Protein AF-A0A1Z5LA88-F1 (afdb_monomer)

Organism: Ornithodoros moubata (NCBI:txid6938)

Solvent-accessible surface area (backbone atoms only — not comparable to full-atom values): 4994 Å² total; per-residue (Å²): 139,87,78,92,82,78,88,87,63,88,58,60,42,82,41,81,78,55,99,91,43,72,46,80,30,41,61,67,58,46,52,51,51,51,52,51,52,50,51,52,53,50,55,52,50,54,53,51,51,51,54,51,52,54,52,51,56,51,50,53,53,52,50,52,56,48,52,52,51,52,53,55,49,55,56,59,63,66,69,73,82,123

pLDDT: mean 92.6, std 12.38, range [42.22, 98.62]

InterPro domains:
  IPR004127 Prefoldin alpha-like [PF02996] (1-71)
  IPR004127 Prefoldin alpha-like [TIGR00293] (1-71)
  IPR009053 Prefoldin [G3DSA:1.10.287.370] (1-79)
  IPR011599 Prefoldin alpha subunit, archaea-type [PTHR12674] (1-77)

Nearest PDB structures (foldseek):
  6nr8-assembly1_5  TM=8.871E-01  e=1.486E-03  Homo sapiens
  2zdi-assembly1_C-2  TM=6.965E-01  e=4.379E-01  Pyrococcus horikoshii
  1fxk-assembly1_C-2  TM=5.496E-01  e=7.940E-01  Methanothermobacter thermautotrophicus
  6nrb-assembly1_3  TM=8.392E-01  e=2.443E+00  Homo sapiens
  6nr8-assembly1_3  TM=6.763E-01  e=7.037E+00  Homo sapiens

Structure (mmCIF, N/CA/C/O backbone):
data_AF-A0A1Z5LA88-F1
#
_entry.id   AF-A0A1Z5LA88-F1
#
loop_
_atom_site.group_PDB
_atom_site.id
_atom_site.type_symbol
_atom_site.label_atom_id
_atom_site.label_alt_id
_atom_site.label_comp_id
_atom_site.label_asym_id
_atom_site.label_entity_id
_atom_site.label_seq_id
_atom_site.pdbx_PDB_ins_code
_atom_site.Cartn_x
_atom_site.Cartn_y
_atom_site.Cartn_z
_atom_site.occupancy
_atom_site.B_iso_or_equiv
_atom_site.auth_seq_id
_atom_site.auth_comp_id
_atom_site.auth_asym_id
_atom_site.auth_atom_id
_atom_site.pdbx_PDB_model_num
ATOM 1 N N . MET A 1 1 ? 28.729 -6.900 -1.979 1.00 82.44 1 MET A N 1
ATOM 2 C CA . MET A 1 1 ? 29.720 -6.960 -3.077 1.00 82.44 1 MET A CA 1
ATOM 3 C C . MET A 1 1 ? 29.066 -6.340 -4.305 1.00 82.44 1 MET A C 1
ATOM 5 O O . MET A 1 1 ? 27.912 -6.664 -4.548 1.00 82.44 1 MET A O 1
ATOM 9 N N . TYR A 1 2 ? 29.739 -5.429 -5.013 1.00 93.75 2 TYR A N 1
ATOM 10 C CA . TYR A 1 2 ? 29.215 -4.769 -6.220 1.00 93.75 2 TYR A CA 1
ATOM 11 C C . TYR A 1 2 ? 30.050 -5.167 -7.437 1.00 93.75 2 TYR A C 1
ATOM 13 O O . TYR A 1 2 ? 31.258 -5.360 -7.304 1.00 93.75 2 TYR A O 1
ATOM 21 N N . VAL A 1 3 ? 29.414 -5.268 -8.605 1.00 95.06 3 VAL A N 1
ATOM 22 C CA . VAL A 1 3 ? 30.076 -5.584 -9.878 1.00 95.06 3 VAL A CA 1
ATOM 23 C C . VAL A 1 3 ? 29.929 -4.382 -10.816 1.00 95.06 3 VAL A C 1
ATOM 25 O O . VAL A 1 3 ? 28.807 -3.903 -10.993 1.00 95.06 3 VAL A O 1
ATOM 28 N N . PRO A 1 4 ? 31.023 -3.862 -11.402 1.00 95.44 4 PRO A N 1
ATOM 29 C CA . PRO A 1 4 ? 30.940 -2.773 -12.366 1.00 95.44 4 PRO A CA 1
ATOM 30 C C . PRO A 1 4 ? 30.251 -3.236 -13.657 1.00 95.44 4 PRO A C 1
ATOM 32 O O . PRO A 1 4 ? 30.477 -4.343 -14.138 1.00 95.44 4 PRO A O 1
ATOM 35 N N . GLY A 1 5 ? 29.440 -2.359 -14.244 1.00 94.56 5 GLY A N 1
ATOM 36 C CA . GLY A 1 5 ? 28.707 -2.619 -15.480 1.00 94.56 5 GLY A CA 1
ATOM 37 C C . GLY A 1 5 ? 28.409 -1.329 -16.238 1.00 94.56 5 GLY A C 1
ATOM 38 O O . GLY A 1 5 ? 28.646 -0.230 -15.735 1.00 94.56 5 GLY A O 1
ATOM 39 N N . ARG A 1 6 ? 27.903 -1.463 -17.466 1.00 94.69 6 ARG A N 1
ATOM 40 C CA . ARG A 1 6 ? 27.465 -0.340 -18.306 1.00 94.69 6 ARG A CA 1
ATOM 41 C C . ARG A 1 6 ? 25.996 -0.517 -18.666 1.00 94.69 6 ARG A C 1
ATOM 43 O O . ARG A 1 6 ? 25.561 -1.634 -18.929 1.00 94.69 6 ARG A O 1
ATOM 50 N N . LEU A 1 7 ? 25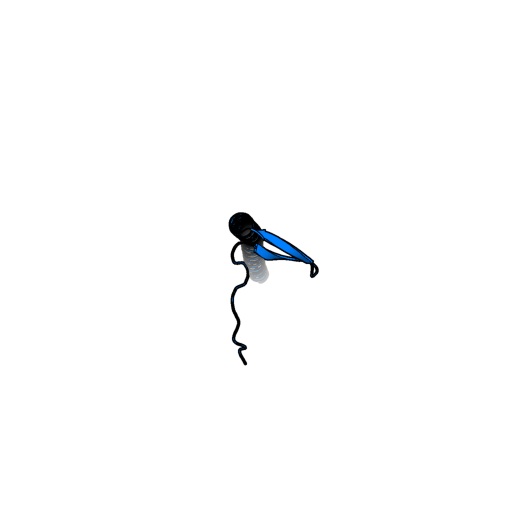.253 0.585 -18.683 1.00 92.38 7 LEU A N 1
ATOM 51 C CA . LEU A 1 7 ? 23.868 0.591 -19.147 1.00 92.38 7 LEU A CA 1
ATOM 52 C C . LEU A 1 7 ? 23.850 0.391 -20.667 1.00 92.38 7 LEU A C 1
ATOM 54 O O . LEU A 1 7 ? 24.558 1.099 -21.380 1.00 92.38 7 LEU A O 1
ATOM 58 N N . VAL A 1 8 ? 23.066 -0.582 -21.135 1.00 92.25 8 VAL A N 1
ATOM 59 C CA . VAL A 1 8 ? 22.947 -0.922 -22.565 1.00 92.25 8 VAL A CA 1
ATOM 60 C C . VAL A 1 8 ? 21.792 -0.158 -23.209 1.00 92.25 8 VAL A C 1
ATOM 62 O O . VAL A 1 8 ? 21.985 0.485 -24.234 1.00 92.25 8 VAL A O 1
ATOM 65 N N . ASP A 1 9 ? 20.615 -0.171 -22.581 1.00 92.50 9 ASP A N 1
ATOM 66 C CA . ASP A 1 9 ? 19.451 0.603 -23.009 1.00 92.50 9 ASP A CA 1
ATOM 67 C C . ASP A 1 9 ? 18.750 1.193 -21.782 1.00 92.50 9 ASP A C 1
ATOM 69 O O . ASP A 1 9 ? 18.386 0.477 -20.853 1.00 92.50 9 ASP A O 1
ATOM 73 N N . ILE A 1 10 ? 1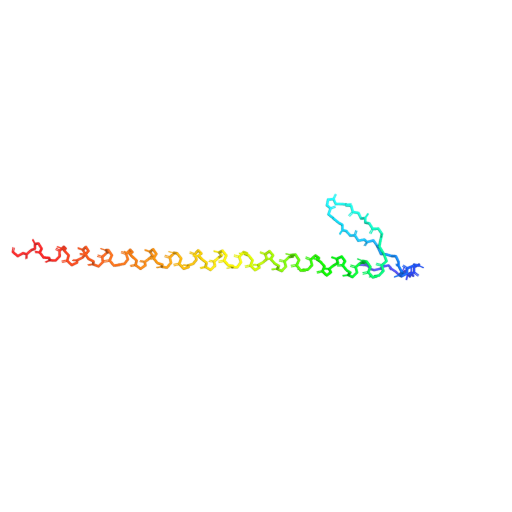8.598 2.517 -21.766 1.00 92.19 10 ILE A N 1
ATOM 74 C CA . ILE A 1 10 ? 17.928 3.249 -20.683 1.00 92.19 10 ILE A CA 1
ATOM 75 C C . ILE A 1 10 ? 16.445 3.499 -20.973 1.00 92.19 10 ILE A C 1
ATOM 77 O O . ILE A 1 10 ? 15.714 3.950 -20.092 1.00 92.19 10 ILE A O 1
ATOM 81 N N . ASN A 1 11 ? 15.999 3.231 -22.201 1.00 95.00 11 ASN A N 1
ATOM 82 C CA . ASN A 1 11 ? 14.632 3.477 -22.639 1.00 95.00 11 ASN A CA 1
ATOM 83 C C . ASN A 1 11 ? 13.716 2.281 -22.397 1.00 95.00 11 ASN A C 1
ATOM 85 O O . ASN A 1 11 ? 12.505 2.452 -22.481 1.00 95.00 11 ASN A O 1
ATOM 89 N N . ARG A 1 12 ? 14.266 1.101 -22.095 1.00 95.06 12 ARG A N 1
ATOM 90 C CA . ARG A 1 12 ? 13.528 -0.138 -21.832 1.00 95.06 12 ARG A CA 1
ATOM 91 C C . ARG A 1 12 ? 13.785 -0.616 -20.410 1.00 95.06 12 ARG A C 1
ATOM 93 O O . ARG A 1 12 ? 14.925 -0.793 -19.997 1.00 95.06 12 ARG A O 1
ATOM 100 N N . LEU A 1 13 ? 12.712 -0.804 -19.651 1.00 95.25 13 LEU A N 1
ATOM 101 C CA . LEU A 1 13 ? 12.752 -1.204 -18.251 1.00 95.25 13 LEU A CA 1
ATOM 102 C C . LEU A 1 13 ? 11.913 -2.461 -18.056 1.00 95.25 13 LEU A C 1
ATOM 104 O O . LEU A 1 13 ? 10.763 -2.514 -18.488 1.00 95.25 13 LEU A O 1
ATOM 108 N N . ALA A 1 14 ? 12.462 -3.444 -17.349 1.00 96.25 14 ALA A N 1
ATOM 109 C CA . ALA A 1 14 ? 11.689 -4.572 -16.851 1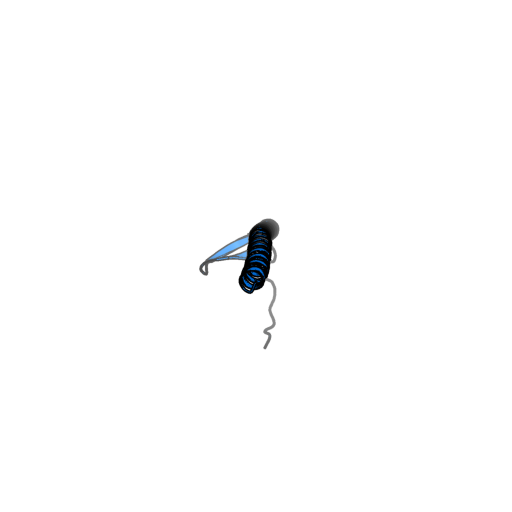.00 96.25 14 ALA A CA 1
ATOM 110 C C . ALA A 1 14 ? 10.887 -4.139 -15.614 1.00 96.25 14 ALA A C 1
ATOM 112 O O . ALA A 1 14 ? 11.449 -3.659 -14.629 1.00 96.25 14 ALA A O 1
ATOM 113 N N . VAL A 1 15 ? 9.569 -4.308 -15.665 1.00 97.06 15 VAL A N 1
ATOM 114 C CA . VAL A 1 15 ? 8.631 -3.955 -14.596 1.00 97.06 15 VAL A CA 1
ATOM 115 C C . VAL A 1 15 ? 7.968 -5.223 -14.073 1.00 97.06 15 VAL A C 1
ATOM 117 O O . VAL A 1 15 ? 7.383 -5.979 -14.846 1.00 97.06 15 VAL A O 1
ATOM 120 N N . ASP A 1 16 ? 8.041 -5.434 -12.761 1.00 96.88 16 ASP A N 1
ATOM 121 C CA . ASP A 1 16 ? 7.363 -6.531 -12.065 1.00 96.88 16 ASP A CA 1
ATOM 122 C C . ASP A 1 16 ? 5.848 -6.272 -11.987 1.00 96.88 16 ASP A C 1
ATOM 124 O O . ASP A 1 16 ? 5.397 -5.211 -11.527 1.00 96.88 16 ASP A O 1
ATOM 128 N N . ILE A 1 17 ? 5.063 -7.251 -12.438 1.00 95.44 17 ILE A N 1
ATOM 129 C CA . ILE A 1 17 ? 3.594 -7.219 -12.421 1.00 95.44 17 ILE A CA 1
ATOM 130 C C . ILE A 1 17 ? 2.961 -8.227 -11.455 1.00 95.44 17 ILE A C 1
ATOM 132 O O . ILE A 1 17 ? 1.736 -8.320 -11.382 1.00 95.44 17 ILE A O 1
ATOM 136 N N . GLY A 1 18 ? 3.774 -8.925 -10.665 1.00 93.25 18 GLY A N 1
ATOM 137 C CA . GLY A 1 18 ? 3.360 -9.909 -9.677 1.00 93.25 18 GLY A CA 1
ATOM 138 C C . GLY A 1 18 ? 3.494 -11.347 -10.169 1.00 93.25 18 GLY A C 1
ATOM 139 O O . GLY A 1 18 ? 3.737 -11.628 -11.343 1.00 93.25 18 GLY A O 1
ATOM 140 N N . THR A 1 19 ? 3.338 -12.295 -9.240 1.00 96.38 19 THR A N 1
ATOM 141 C CA . THR A 1 19 ? 3.439 -13.749 -9.495 1.00 96.38 19 THR A CA 1
ATOM 142 C C . THR A 1 19 ? 4.753 -14.197 -10.158 1.00 96.38 19 THR A C 1
ATOM 144 O O . THR A 1 19 ? 4.821 -15.282 -10.721 1.00 96.38 19 THR A O 1
ATOM 147 N N . GLY A 1 20 ? 5.806 -13.374 -10.079 1.00 96.19 20 GLY A N 1
ATOM 148 C CA . GLY A 1 20 ? 7.109 -13.640 -10.694 1.00 96.19 20 GLY A CA 1
ATOM 149 C C . GLY A 1 20 ? 7.219 -13.255 -12.174 1.00 96.19 20 GLY A C 1
ATOM 150 O O . GLY A 1 20 ? 8.200 -13.626 -12.813 1.00 96.19 20 GLY A O 1
ATOM 151 N N . TYR A 1 21 ? 6.245 -12.525 -12.731 1.00 97.44 21 TYR A N 1
ATOM 152 C CA . TYR A 1 21 ? 6.263 -12.092 -14.129 1.00 97.44 21 TYR A CA 1
ATOM 153 C C . TYR A 1 21 ? 6.758 -10.653 -14.286 1.00 97.44 21 TYR A C 1
ATOM 155 O O . TYR A 1 21 ? 6.408 -9.760 -13.511 1.00 97.44 21 TYR A O 1
ATOM 163 N N . TYR A 1 22 ? 7.516 -10.428 -15.360 1.00 97.56 22 TYR A N 1
ATOM 164 C CA . TYR A 1 22 ? 8.051 -9.127 -15.744 1.00 97.56 22 TYR A CA 1
ATOM 165 C C . TYR A 1 22 ? 7.591 -8.753 -17.150 1.00 97.56 22 TYR A C 1
ATOM 167 O O . TYR A 1 22 ? 7.499 -9.599 -18.039 1.00 97.56 22 TYR A O 1
ATOM 175 N N . ILE A 1 23 ? 7.336 -7.467 -17.357 1.00 96.50 23 ILE A N 1
ATOM 176 C CA . ILE A 1 23 ? 7.021 -6.872 -18.656 1.00 96.50 23 ILE A CA 1
ATOM 177 C C . ILE A 1 23 ? 8.027 -5.770 -18.954 1.00 96.50 23 ILE A C 1
ATOM 179 O O . ILE A 1 23 ? 8.324 -4.942 -18.097 1.00 96.50 23 ILE A O 1
ATOM 183 N N . GLU A 1 24 ? 8.507 -5.718 -20.190 1.00 97.06 24 GLU A N 1
ATOM 184 C CA . GLU A 1 24 ? 9.308 -4.596 -20.658 1.00 97.06 24 GLU A CA 1
ATOM 185 C C . GLU A 1 24 ? 8.413 -3.396 -21.002 1.00 97.06 24 GLU A C 1
ATOM 187 O O . GLU A 1 24 ? 7.435 -3.508 -21.749 1.00 97.06 24 GLU A O 1
ATOM 192 N N . LYS A 1 25 ? 8.738 -2.229 -20.447 1.00 96.56 25 LYS A N 1
ATOM 193 C CA . LYS A 1 25 ? 8.055 -0.958 -20.702 1.00 96.56 25 LYS A CA 1
ATOM 194 C C . LYS A 1 25 ? 9.056 0.140 -21.001 1.00 96.56 25 LYS A C 1
ATOM 196 O O . LYS A 1 25 ? 10.214 0.074 -20.602 1.00 96.56 25 LYS A O 1
ATOM 201 N N . ASP A 1 26 ? 8.585 1.173 -21.682 1.00 97.88 26 ASP A N 1
ATOM 202 C CA . ASP A 1 26 ? 9.349 2.402 -21.810 1.00 97.88 26 ASP A CA 1
ATOM 203 C C . ASP A 1 26 ? 9.349 3.205 -20.497 1.00 97.88 26 ASP A C 1
ATOM 205 O O . ASP A 1 26 ? 8.640 2.886 -19.533 1.00 97.88 26 ASP A O 1
ATOM 209 N N . ILE A 1 27 ? 10.148 4.273 -20.440 1.00 96.75 27 ILE A N 1
ATOM 210 C CA . ILE A 1 27 ? 10.234 5.141 -19.254 1.00 96.75 27 ILE A CA 1
ATOM 211 C C . ILE A 1 27 ? 8.854 5.709 -18.888 1.00 96.75 27 ILE A C 1
ATOM 213 O O . ILE A 1 27 ? 8.491 5.748 -17.708 1.00 96.75 27 ILE A O 1
ATOM 217 N N . SER A 1 28 ? 8.083 6.153 -19.884 1.00 97.56 28 SER A N 1
ATOM 218 C CA . SER A 1 28 ? 6.765 6.757 -19.669 1.00 97.56 28 SER A CA 1
ATOM 219 C C . SER A 1 28 ? 5.768 5.745 -19.099 1.00 97.56 28 SER A C 1
ATOM 221 O O . SER A 1 28 ? 5.185 5.978 -18.036 1.00 97.56 28 SER A O 1
ATOM 223 N N . GLY A 1 29 ? 5.642 4.577 -19.734 1.00 97.75 29 GLY A N 1
ATOM 224 C CA . GLY A 1 29 ? 4.765 3.497 -19.298 1.00 97.75 29 GLY A CA 1
ATOM 225 C C . GLY A 1 29 ? 5.160 2.913 -17.943 1.00 97.75 29 GLY A C 1
ATOM 226 O O . GLY A 1 29 ? 4.285 2.535 -17.163 1.00 97.75 29 GLY A O 1
ATOM 227 N N . SER A 1 30 ? 6.455 2.883 -17.618 1.00 97.19 30 SER A N 1
ATOM 228 C CA . SER A 1 30 ? 6.942 2.464 -16.296 1.00 97.19 30 SER A CA 1
ATOM 229 C C . SER A 1 30 ? 6.532 3.458 -15.209 1.00 97.19 30 SER A C 1
ATOM 231 O O . SER A 1 30 ? 5.992 3.063 -14.175 1.00 97.19 30 SER A O 1
ATOM 233 N N . LYS A 1 31 ? 6.716 4.764 -15.452 1.00 97.56 31 LYS A N 1
ATOM 234 C CA . LYS A 1 31 ? 6.275 5.819 -14.524 1.00 97.56 31 LYS A CA 1
ATOM 235 C C . LYS A 1 31 ? 4.768 5.766 -14.293 1.00 97.56 31 LYS A C 1
ATOM 237 O O . LYS A 1 31 ? 4.325 5.858 -13.152 1.00 97.56 31 LYS A O 1
ATOM 242 N N . ASP A 1 32 ? 3.991 5.623 -15.359 1.00 98.12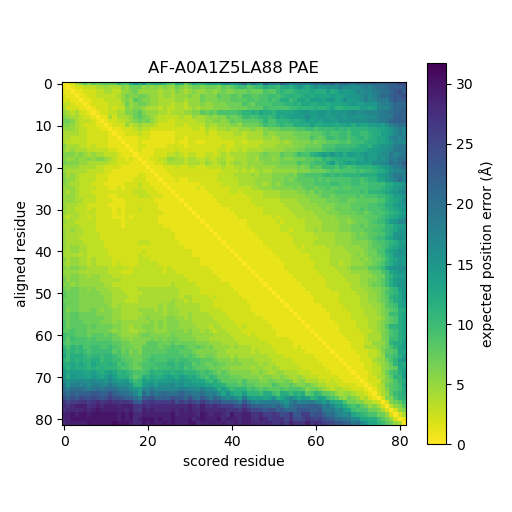 32 ASP A N 1
ATOM 243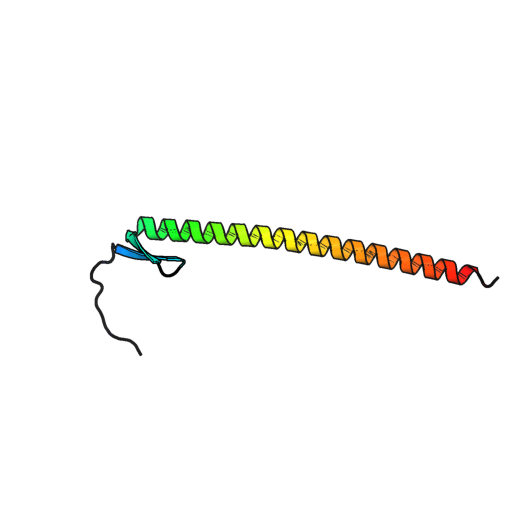 C CA . ASP A 1 32 ? 2.536 5.497 -15.285 1.00 98.12 32 ASP A CA 1
ATOM 244 C C . ASP A 1 32 ? 2.104 4.251 -14.490 1.00 98.12 32 ASP A C 1
ATOM 246 O O . ASP A 1 32 ? 1.271 4.345 -13.586 1.00 98.12 32 ASP A O 1
ATOM 250 N N . TYR A 1 33 ? 2.738 3.099 -14.737 1.00 97.69 33 TYR A N 1
ATOM 251 C CA . TYR A 1 33 ? 2.491 1.879 -13.969 1.00 97.69 33 TYR A CA 1
ATOM 252 C C . TYR A 1 33 ? 2.709 2.083 -12.465 1.00 97.69 33 TYR A C 1
ATOM 254 O O . TYR A 1 33 ? 1.807 1.798 -11.672 1.00 97.69 33 TYR A O 1
ATOM 262 N N . PHE A 1 34 ? 3.861 2.631 -12.067 1.00 97.75 34 PHE A N 1
ATOM 263 C CA . PHE A 1 34 ? 4.147 2.866 -10.652 1.00 97.75 34 PHE A CA 1
ATOM 264 C C . PHE A 1 34 ? 3.220 3.917 -10.037 1.00 97.75 34 PHE A C 1
ATOM 266 O O . PHE A 1 34 ? 2.757 3.718 -8.918 1.00 97.75 34 PHE A O 1
ATOM 273 N N . LYS A 1 35 ? 2.858 4.982 -10.766 1.00 98.44 35 LYS A N 1
ATOM 274 C CA . LYS A 1 35 ? 1.866 5.967 -10.297 1.00 98.44 35 LYS A CA 1
ATOM 275 C C . LYS A 1 35 ? 0.514 5.320 -10.003 1.00 98.44 35 LYS A C 1
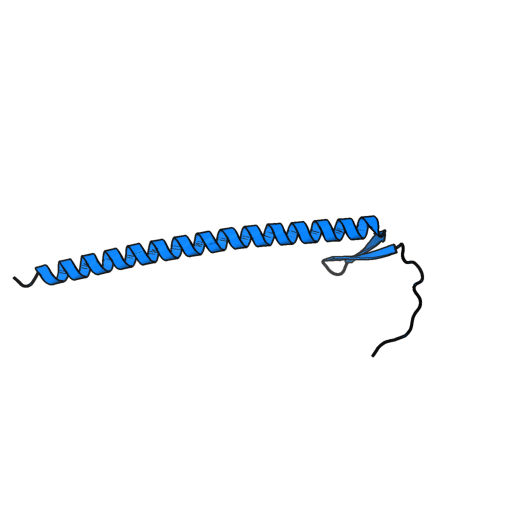ATOM 277 O O . LYS A 1 35 ? -0.052 5.564 -8.939 1.00 98.44 35 LYS A O 1
ATOM 282 N N . ARG A 1 36 ? 0.008 4.468 -10.904 1.00 98.12 36 ARG A N 1
ATOM 283 C CA . ARG A 1 36 ? -1.239 3.720 -10.667 1.00 98.12 36 ARG A CA 1
ATOM 284 C C . ARG A 1 36 ? -1.122 2.772 -9.481 1.00 98.12 36 ARG A C 1
ATOM 286 O O . ARG A 1 36 ? -2.055 2.685 -8.691 1.00 98.12 36 ARG A O 1
ATOM 293 N N . ARG A 1 37 ? 0.013 2.081 -9.338 1.00 97.50 37 ARG A N 1
ATOM 294 C CA . ARG A 1 37 ? 0.240 1.158 -8.219 1.00 97.50 37 ARG A CA 1
ATOM 295 C C . ARG A 1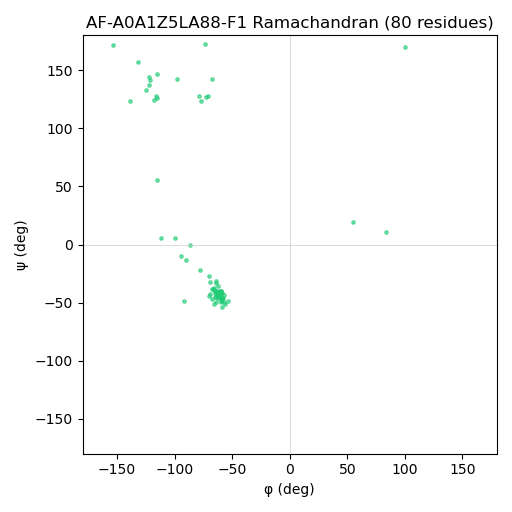 37 ? 0.268 1.889 -6.878 1.00 97.50 37 ARG A C 1
ATOM 297 O O . ARG A 1 37 ? -0.360 1.415 -5.938 1.00 97.50 37 ARG A O 1
ATOM 304 N N . ILE A 1 38 ? 0.939 3.039 -6.813 1.00 98.38 38 ILE A N 1
ATOM 305 C CA . ILE A 1 38 ? 0.950 3.912 -5.632 1.00 98.38 38 ILE A CA 1
ATOM 306 C C . ILE A 1 38 ? -0.476 4.344 -5.305 1.00 98.38 38 ILE A C 1
ATOM 308 O O . ILE A 1 38 ? -0.931 4.087 -4.198 1.00 98.38 38 ILE A O 1
ATOM 312 N N . LYS A 1 39 ? -1.201 4.907 -6.282 1.00 98.56 39 LYS A N 1
ATOM 313 C CA . LYS A 1 39 ? -2.591 5.343 -6.097 1.00 98.56 39 LYS A CA 1
ATOM 314 C C . LYS A 1 39 ? -3.472 4.219 -5.546 1.00 98.56 39 LYS A C 1
ATOM 316 O O . LYS A 1 39 ? -4.154 4.424 -4.551 1.00 98.56 39 LYS A O 1
ATOM 321 N N . TYR A 1 40 ? -3.404 3.031 -6.147 1.00 98.06 40 TYR A N 1
ATOM 322 C CA . TYR A 1 40 ? -4.158 1.867 -5.688 1.00 98.06 40 TYR A CA 1
ATOM 323 C C . TYR A 1 40 ? -3.840 1.521 -4.228 1.00 98.06 40 TYR A C 1
ATOM 325 O O . TYR A 1 40 ? -4.750 1.362 -3.424 1.00 98.06 40 TYR A O 1
ATOM 333 N N . ILE A 1 41 ? -2.557 1.432 -3.860 1.00 98.25 41 ILE A N 1
ATOM 334 C CA . ILE A 1 41 ? -2.157 1.107 -2.483 1.00 98.25 41 ILE A CA 1
ATOM 335 C C . ILE A 1 41 ? -2.637 2.188 -1.507 1.00 98.25 41 ILE A C 1
ATOM 337 O O . ILE A 1 41 ? -3.152 1.847 -0.445 1.00 98.25 41 ILE A O 1
ATOM 341 N N . THR A 1 42 ? -2.526 3.467 -1.869 1.00 98.50 42 THR A N 1
ATOM 342 C CA . THR A 1 42 ? -3.025 4.581 -1.054 1.00 98.50 42 THR A CA 1
ATOM 343 C C . THR A 1 42 ? -4.532 4.478 -0.819 1.00 98.50 42 THR A C 1
ATOM 345 O O . THR A 1 42 ? -4.962 4.520 0.329 1.00 98.50 42 THR A O 1
ATOM 348 N N . GLU A 1 43 ? -5.328 4.246 -1.865 1.00 98.62 43 GLU A N 1
ATOM 349 C CA . GLU A 1 43 ? -6.783 4.070 -1.739 1.00 98.62 43 GLU A CA 1
ATOM 350 C C . GLU A 1 43 ? -7.137 2.879 -0.832 1.00 98.62 43 GLU A C 1
ATOM 352 O O . GLU A 1 43 ? -8.050 2.964 -0.011 1.00 98.62 43 GLU A O 1
ATOM 357 N N . GLN A 1 44 ? -6.396 1.769 -0.931 1.00 98.56 44 GLN A N 1
ATOM 358 C CA . GLN A 1 44 ? -6.590 0.619 -0.041 1.00 98.56 44 GLN A CA 1
ATOM 359 C C . GLN A 1 44 ? -6.240 0.948 1.419 1.00 98.56 44 GLN A C 1
ATOM 361 O O . GLN A 1 44 ? -6.955 0.532 2.331 1.00 98.56 44 GLN A O 1
ATOM 366 N N . MET A 1 45 ? -5.178 1.721 1.663 1.00 98.44 45 MET A N 1
ATOM 367 C CA . MET A 1 45 ? -4.826 2.177 3.012 1.00 98.44 45 MET A CA 1
ATOM 368 C C . MET A 1 45 ? -5.914 3.073 3.614 1.00 98.44 45 MET A C 1
ATOM 370 O O . MET A 1 45 ? -6.289 2.876 4.769 1.00 98.44 45 MET A O 1
ATOM 374 N N . GLU A 1 46 ? -6.455 4.013 2.837 1.00 98.44 46 GLU A N 1
ATOM 375 C CA . GLU A 1 46 ? -7.539 4.903 3.273 1.00 98.44 46 GLU A CA 1
ATOM 376 C C . GLU A 1 46 ? -8.806 4.118 3.646 1.00 98.44 46 GLU A C 1
ATOM 378 O O . GLU A 1 46 ? -9.423 4.377 4.682 1.00 98.44 46 GLU A O 1
ATOM 383 N N . GLN A 1 47 ? -9.168 3.106 2.848 1.00 98.38 47 GLN A N 1
ATOM 384 C CA . GLN A 1 47 ? -10.294 2.218 3.153 1.00 98.38 47 GLN A CA 1
ATOM 385 C C . GLN A 1 47 ? -10.090 1.478 4.480 1.00 98.38 47 GLN A C 1
ATOM 387 O O . GLN A 1 47 ? -10.993 1.453 5.319 1.00 98.38 47 GLN A O 1
ATOM 392 N N . ILE A 1 48 ? -8.897 0.916 4.702 1.00 98.50 48 ILE A N 1
ATOM 393 C CA . ILE A 1 48 ? -8.561 0.227 5.956 1.00 98.50 48 ILE A CA 1
ATOM 394 C C . ILE A 1 48 ? -8.624 1.197 7.140 1.00 98.50 48 ILE A C 1
ATOM 396 O O . ILE A 1 48 ? -9.185 0.856 8.181 1.00 98.50 48 ILE A O 1
ATOM 400 N N . GLN A 1 49 ? -8.092 2.411 6.986 1.00 98.38 49 GLN A N 1
ATOM 401 C CA . GLN A 1 49 ? -8.110 3.426 8.036 1.00 98.38 49 GLN A CA 1
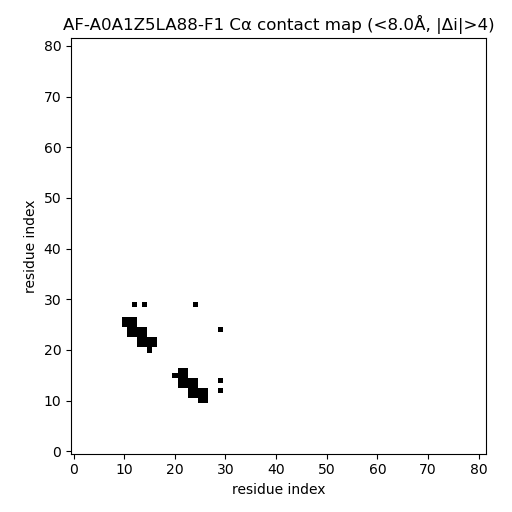ATOM 402 C C . GLN A 1 49 ? -9.540 3.800 8.437 1.00 98.38 49 GLN A C 1
ATOM 404 O O . GLN A 1 49 ? -9.834 3.881 9.631 1.00 98.38 49 GLN A O 1
ATOM 409 N N . LYS A 1 50 ? -10.441 3.965 7.464 1.00 98.44 50 LYS A N 1
ATOM 410 C CA . LYS A 1 50 ? -11.858 4.234 7.729 1.00 98.44 50 LYS A CA 1
ATOM 411 C C . LYS A 1 50 ? -12.504 3.105 8.535 1.00 98.44 50 LYS A C 1
ATOM 413 O O . LYS A 1 50 ? -13.116 3.363 9.568 1.00 98.44 50 LYS A O 1
ATOM 418 N N . VAL A 1 51 ? -12.311 1.854 8.110 1.00 98.50 51 VAL A N 1
ATOM 419 C CA . VAL A 1 51 ? -12.842 0.685 8.832 1.00 98.50 51 VAL A CA 1
ATOM 420 C C . VAL A 1 51 ? -12.280 0.622 10.254 1.00 98.50 51 VAL A C 1
ATOM 422 O O . VAL A 1 51 ? -13.018 0.353 11.200 1.00 98.50 51 VAL A O 1
ATOM 425 N N . ALA A 1 52 ? -10.988 0.901 10.436 1.00 98.50 52 ALA A N 1
ATOM 426 C CA . ALA A 1 52 ? -10.369 0.922 11.757 1.00 98.50 52 ALA A CA 1
ATOM 427 C C . ALA A 1 52 ? -11.000 1.988 12.670 1.00 98.50 52 ALA A C 1
ATOM 429 O O . ALA A 1 52 ? -11.334 1.687 13.816 1.00 98.50 52 ALA A O 1
ATOM 430 N N . GLN A 1 53 ? -11.223 3.204 12.163 1.00 98.50 53 GLN A N 1
ATOM 431 C CA . GLN A 1 53 ? -11.874 4.283 12.913 1.00 98.50 53 GLN A CA 1
ATOM 432 C C . GLN A 1 53 ? -13.309 3.923 13.315 1.00 98.50 53 GLN A C 1
ATOM 434 O O . GLN A 1 53 ? -13.684 4.108 14.473 1.00 98.50 53 GLN A O 1
ATOM 439 N N . GLU A 1 54 ? -14.090 3.344 12.401 1.00 98.38 54 GLU A N 1
ATOM 440 C CA . GLU A 1 54 ? -15.448 2.866 12.692 1.00 98.38 54 GLU A CA 1
ATOM 441 C C . GLU A 1 54 ? -15.449 1.792 13.793 1.00 98.38 54 GLU A C 1
ATOM 443 O O . GLU A 1 54 ? -16.298 1.811 14.687 1.00 98.38 54 GLU A O 1
ATOM 448 N N . LYS A 1 55 ? -14.474 0.872 13.777 1.00 98.38 55 LYS A N 1
ATOM 449 C CA . LYS A 1 55 ? -14.336 -0.163 14.814 1.00 98.38 55 LYS A CA 1
ATOM 450 C C . LYS A 1 55 ? -13.957 0.411 16.176 1.00 98.38 55 LYS A C 1
ATOM 452 O O . LYS A 1 55 ? -14.482 -0.070 17.179 1.00 98.38 55 LYS A O 1
ATOM 457 N N . VAL A 1 56 ? -13.090 1.423 16.220 1.00 98.62 56 VAL A N 1
ATOM 458 C CA . VAL A 1 56 ? -12.742 2.122 17.467 1.00 98.62 56 VAL A CA 1
ATOM 459 C C . VAL A 1 56 ? -13.968 2.835 18.036 1.00 98.62 56 VAL A C 1
ATOM 461 O O . VAL A 1 56 ? -14.322 2.587 19.184 1.00 98.62 56 VAL A O 1
ATOM 464 N N . ALA A 1 57 ? -14.685 3.614 17.222 1.00 98.31 57 ALA A N 1
ATOM 465 C CA . ALA A 1 57 ? -15.887 4.321 17.665 1.00 98.31 57 ALA A CA 1
ATOM 466 C C . ALA A 1 57 ? -16.972 3.363 18.192 1.00 98.31 57 ALA A C 1
ATOM 468 O O . ALA A 1 57 ? -17.584 3.616 19.230 1.00 98.31 57 ALA A O 1
ATOM 469 N N . LEU A 1 58 ? -17.186 2.231 17.510 1.00 98.38 58 LEU A N 1
ATOM 470 C CA . LEU A 1 58 ? -18.119 1.201 17.967 1.00 98.38 58 LEU A CA 1
ATOM 471 C C . LEU A 1 58 ? -17.698 0.603 19.315 1.00 98.38 58 LEU A C 1
ATOM 473 O O . LEU A 1 58 ? -18.536 0.422 20.198 1.00 98.38 58 LEU A O 1
ATOM 477 N N . ARG A 1 59 ? -16.411 0.280 19.475 1.00 98.31 59 ARG A N 1
ATOM 478 C CA . ARG A 1 59 ? -15.875 -0.251 20.732 1.00 98.31 59 ARG A CA 1
ATOM 479 C C . ARG A 1 59 ? -16.110 0.735 21.877 1.00 98.31 59 ARG A C 1
ATOM 481 O O . ARG A 1 59 ? -16.591 0.316 22.926 1.00 98.31 59 ARG A O 1
ATOM 488 N N . ASP A 1 60 ? -15.820 2.013 21.666 1.00 98.25 60 ASP A N 1
ATOM 489 C CA . ASP A 1 60 ? -15.973 3.041 22.697 1.00 98.25 60 ASP A CA 1
ATOM 490 C C . ASP A 1 60 ? -17.450 3.229 23.086 1.00 98.25 60 ASP A C 1
ATOM 492 O O . ASP A 1 60 ? -17.771 3.296 24.271 1.00 98.25 60 ASP A O 1
ATOM 496 N N . ALA A 1 61 ? -18.373 3.189 22.117 1.00 98.06 61 ALA A N 1
ATOM 497 C CA . ALA A 1 61 ? -19.812 3.218 22.390 1.00 98.06 61 ALA A CA 1
ATOM 498 C C . ALA A 1 61 ? -20.285 2.009 23.221 1.00 98.06 61 ALA A C 1
ATOM 500 O O . ALA A 1 61 ? -21.087 2.158 24.145 1.00 98.06 61 ALA A O 1
ATOM 501 N N . ILE A 1 62 ? -19.774 0.807 22.925 1.00 98.00 62 ILE A N 1
ATOM 502 C CA . ILE A 1 62 ? -20.078 -0.405 23.702 1.00 98.00 62 ILE A CA 1
ATOM 503 C C . ILE A 1 62 ? -19.533 -0.286 25.129 1.00 98.00 62 ILE A C 1
ATOM 505 O O . ILE A 1 62 ? -20.226 -0.664 26.074 1.00 98.00 62 ILE A O 1
ATOM 509 N N . MET A 1 63 ? -18.315 0.238 25.294 1.00 97.75 63 MET A N 1
ATOM 510 C CA . MET A 1 63 ? -17.717 0.457 26.613 1.00 97.75 63 MET A CA 1
ATOM 511 C C . MET A 1 63 ? -18.526 1.462 27.438 1.00 97.75 63 MET A C 1
ATOM 513 O O . MET A 1 63 ? -18.868 1.152 28.576 1.00 97.75 63 MET A O 1
ATOM 517 N N . GLY A 1 64 ? -18.927 2.594 26.852 1.00 97.38 64 GLY A N 1
ATOM 518 C CA . GLY A 1 64 ? -19.777 3.576 27.532 1.00 97.38 64 GLY A CA 1
ATOM 519 C C . GLY A 1 64 ? -21.118 2.984 27.982 1.00 97.38 64 GLY A C 1
ATOM 520 O O . GLY A 1 64 ? -21.493 3.093 29.147 1.00 97.38 64 GLY A O 1
ATOM 521 N N . ALA A 1 65 ? -21.801 2.244 27.102 1.00 97.19 65 ALA A N 1
ATOM 522 C CA . ALA A 1 65 ? -23.059 1.580 27.453 1.00 97.19 65 ALA A CA 1
ATOM 523 C C . ALA A 1 65 ? -22.893 0.506 28.548 1.00 97.19 65 ALA A C 1
ATOM 525 O O . ALA A 1 65 ? -23.821 0.244 29.320 1.00 97.19 65 ALA A O 1
ATOM 526 N N . LEU A 1 66 ? -21.733 -0.156 28.614 1.00 96.94 66 LEU A N 1
ATOM 527 C CA . LEU A 1 66 ? -21.419 -1.113 29.673 1.00 96.94 66 LEU A CA 1
ATOM 528 C C . LEU A 1 66 ? -21.213 -0.407 31.020 1.00 96.94 66 LEU A C 1
ATOM 530 O O . LEU A 1 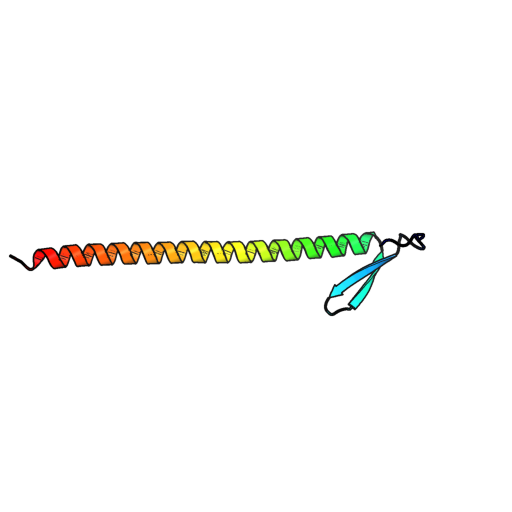66 ? -21.754 -0.866 32.028 1.00 96.94 66 LEU A O 1
ATOM 534 N N . GLU A 1 67 ? -20.478 0.706 31.033 1.00 96.12 67 GLU A N 1
ATOM 535 C CA . GLU A 1 67 ? -20.253 1.524 32.230 1.00 96.12 67 GLU A CA 1
ATOM 536 C C . GLU A 1 67 ? -21.570 2.070 32.798 1.00 96.12 67 GLU A C 1
ATOM 538 O O . GLU A 1 67 ? -21.829 1.920 33.995 1.00 96.12 67 GLU A O 1
ATOM 543 N N . GLU A 1 68 ? -22.453 2.599 31.945 1.00 95.62 68 GLU A N 1
ATOM 544 C CA . GLU A 1 68 ? -23.791 3.062 32.342 1.00 95.62 68 GLU A CA 1
ATOM 545 C C . GLU A 1 68 ? -24.620 1.944 32.993 1.00 95.62 68 GLU A C 1
ATOM 547 O O . GLU A 1 68 ? -25.223 2.130 34.056 1.00 95.62 68 GLU A O 1
ATOM 552 N N . LYS A 1 69 ? -24.628 0.746 32.393 1.00 94.69 69 LYS A N 1
ATOM 553 C CA . LYS A 1 69 ? -25.348 -0.413 32.945 1.00 94.69 69 LYS A CA 1
ATOM 554 C C . LYS A 1 69 ? -24.782 -0.855 34.291 1.00 94.69 69 LYS A C 1
ATOM 556 O O . LYS A 1 69 ? -25.560 -1.198 35.184 1.00 94.69 69 LYS A O 1
ATOM 561 N N . LEU A 1 70 ? -23.458 -0.843 34.447 1.00 94.44 70 LEU A N 1
ATOM 562 C CA . LEU A 1 70 ? -22.800 -1.202 35.701 1.00 94.44 70 LEU A CA 1
ATOM 563 C C . LEU A 1 70 ? -23.151 -0.202 36.812 1.00 94.44 70 LEU A C 1
ATOM 565 O O . LEU A 1 70 ? -23.531 -0.613 37.909 1.00 94.44 70 LEU A O 1
ATOM 569 N N . GLN A 1 71 ? -23.105 1.100 36.520 1.00 92.88 71 GLN A N 1
ATOM 570 C CA . GLN A 1 71 ? -23.503 2.140 37.474 1.00 92.88 71 GLN A CA 1
ATOM 571 C C . GLN A 1 71 ? -24.975 2.009 37.884 1.00 92.88 71 GLN A C 1
ATOM 573 O O . GLN A 1 71 ? -25.288 2.057 39.076 1.00 92.88 71 GLN A O 1
ATOM 578 N N . ALA A 1 72 ? -25.877 1.767 36.929 1.00 92.38 72 ALA A N 1
ATOM 579 C CA . ALA A 1 72 ? -27.293 1.555 37.217 1.00 92.38 72 ALA A CA 1
ATOM 580 C C . ALA A 1 72 ? -27.542 0.314 38.101 1.00 92.38 72 ALA A C 1
ATOM 582 O O . ALA A 1 72 ? -28.426 0.333 38.961 1.00 92.38 72 ALA A O 1
ATOM 583 N N . GLN A 1 73 ? -26.766 -0.765 37.929 1.00 89.12 73 GLN A N 1
ATOM 584 C CA . GLN A 1 73 ? -26.848 -1.953 38.789 1.00 89.12 73 GLN A CA 1
ATOM 585 C C . GLN A 1 73 ? -26.338 -1.685 40.210 1.00 89.12 73 GLN A C 1
ATOM 587 O O . GLN A 1 73 ? -26.990 -2.095 41.171 1.00 89.12 73 GLN A O 1
ATOM 592 N N . LEU A 1 74 ? -25.223 -0.963 40.356 1.00 87.12 74 LEU A N 1
ATOM 593 C CA . LEU A 1 74 ? -24.682 -0.588 41.667 1.00 87.12 74 LEU A CA 1
ATOM 594 C C . LEU A 1 74 ? -25.664 0.291 42.459 1.00 87.12 74 LEU A C 1
ATOM 596 O O . LEU A 1 74 ? -25.860 0.070 43.654 1.00 87.12 74 LEU A O 1
ATOM 600 N N . GLN A 1 75 ? -26.348 1.226 41.792 1.00 79.06 75 GLN A N 1
ATOM 601 C CA . GLN A 1 75 ? -27.382 2.059 42.418 1.00 79.06 75 GLN A CA 1
ATOM 602 C C . GLN A 1 75 ? -28.617 1.245 42.844 1.00 79.06 75 GLN A C 1
ATOM 604 O O . GLN A 1 75 ? -29.159 1.471 43.925 1.00 79.06 75 GLN A O 1
ATOM 609 N N . LYS A 1 76 ? -29.035 0.245 42.053 1.00 75.12 76 LYS A N 1
ATOM 610 C CA . LYS A 1 76 ? -30.143 -0.658 42.424 1.00 75.12 76 LYS A CA 1
ATOM 611 C C . LYS A 1 76 ? -29.794 -1.603 43.580 1.00 75.12 76 LYS A C 1
ATOM 613 O O . LYS A 1 76 ? -30.669 -1.915 44.381 1.00 75.12 76 LYS A O 1
ATOM 618 N N . GLY A 1 77 ? -28.534 -2.026 43.707 1.00 60.66 77 GLY A N 1
ATOM 619 C CA . GLY A 1 77 ? -28.068 -2.861 44.822 1.00 60.66 77 GLY A CA 1
ATOM 620 C C . GLY A 1 77 ? -28.016 -2.135 46.175 1.00 60.66 77 GLY A C 1
ATOM 621 O O . GLY A 1 77 ? -28.184 -2.769 47.215 1.00 60.66 77 GLY A O 1
ATOM 622 N N . ALA A 1 78 ? -27.841 -0.810 46.176 1.00 57.62 78 ALA A N 1
ATOM 623 C CA . ALA A 1 78 ? -27.813 0.005 47.394 1.00 57.62 78 ALA A CA 1
ATOM 624 C C . ALA A 1 78 ? -29.212 0.290 47.987 1.00 57.62 78 ALA A C 1
ATOM 626 O O . ALA A 1 78 ? -29.320 0.553 49.181 1.00 57.62 78 ALA A O 1
ATOM 627 N N . GLY A 1 79 ? -30.285 0.195 47.190 1.00 52.12 79 GLY A N 1
ATOM 628 C CA . GLY A 1 79 ? -31.667 0.473 47.618 1.00 52.12 79 GLY A CA 1
ATOM 629 C C . GLY A 1 79 ? -32.430 -0.701 48.251 1.00 52.12 79 GLY A C 1
ATOM 630 O O . GLY A 1 79 ? -33.584 -0.530 48.622 1.00 52.12 79 GLY A O 1
ATOM 631 N N . SER A 1 80 ? -31.822 -1.888 48.371 1.00 49.75 80 SER A N 1
ATOM 632 C CA . SER A 1 80 ? -32.476 -3.103 48.901 1.00 49.75 80 SER A CA 1
ATOM 633 C C . SER A 1 80 ? -32.146 -3.409 50.377 1.00 49.75 80 SER A C 1
ATOM 635 O O . SER A 1 80 ? -32.539 -4.461 50.879 1.00 49.75 80 SER A O 1
ATOM 637 N N . LYS A 1 81 ? -31.412 -2.533 51.078 1.00 45.88 81 LYS A N 1
ATOM 638 C CA . LYS A 1 81 ? -31.109 -2.657 52.520 1.00 45.88 81 LYS A CA 1
ATOM 639 C C . LYS A 1 81 ? -31.749 -1.520 53.331 1.00 45.88 81 LYS A C 1
ATOM 641 O O . LYS A 1 81 ? -31.041 -0.791 54.023 1.00 45.88 81 LYS A O 1
ATOM 646 N N . GLY A 1 82 ? -33.064 -1.359 53.204 1.00 42.22 82 GLY A N 1
ATOM 647 C CA . GLY A 1 82 ? -33.896 -0.499 54.051 1.00 42.22 82 GLY A CA 1
ATOM 648 C C . GLY A 1 82 ? -35.052 -1.301 54.612 1.00 42.22 82 GLY A C 1
ATOM 649 O O . GLY A 1 82 ? -35.711 -1.970 53.787 1.00 42.22 82 GLY A O 1
#

Secondary structure (DSSP, 8-state):
-------S-SSEEEEEEETTEEEEEEHHHHHHHHHHHHHHHHHHHHHHHHHHHHHHHHHHHHHHHHHHHHHHHHHHHHTT--

Radius of gyration: 29.09 Å; Cα contacts (8 Å, |Δi|>4): 26; chains: 1; bounding box: 65×20×77 Å

Foldseek 3Di:
DDDDDDDPDPQWDWDDPDPPDTDIDGPVVNVVVVVVVVVVVVVVVVVVVVVVVVVVVVVVVVVVVVVVVVVVVVVVVVPPPD

Sequence (82 aa):
MYVPGRLVDINRLAVDIGTGYYIEKDISGSKDYFKRRIKYITEQMEQIQKVAQEKVALRDAIMGALEEKLQAQLQKGAGSKG

Mean predicted aligned error: 7.13 Å